Protein AF-A0AAV4MZW4-F1 (afdb_monomer)

Sequence (108 aa):
MCIIHPGIRINNVSICGMVSNIVFINGILMYSLSINGMLINSISINGVSICYIPIHDLSISGLLIKGVSICCIRSNDFTVCGMLINGVVIYGIHINSVSIDSILINNV

Structure (mmCIF, N/CA/C/O backbone):
data_AF-A0AAV4MZW4-F1
#
_entry.id   AF-A0AAV4MZW4-F1
#
loop_
_atom_site.group_PDB
_atom_site.id
_atom_site.type_symbol
_atom_site.label_atom_id
_atom_site.label_alt_id
_atom_site.label_comp_id
_atom_site.label_asym_id
_atom_site.label_entity_id
_atom_site.label_seq_id
_atom_site.pdbx_PDB_ins_code
_atom_site.Cartn_x
_atom_site.Cartn_y
_atom_site.Cartn_z
_atom_site.occupancy
_atom_site.B_iso_or_equiv
_atom_site.auth_seq_id
_atom_site.auth_comp_id
_atom_site.auth_asym_id
_atom_site.auth_atom_id
_atom_site.pdbx_PDB_model_num
ATOM 1 N N . MET A 1 1 ? 14.902 4.365 2.850 1.00 38.59 1 MET A N 1
ATOM 2 C CA . MET A 1 1 ? 13.907 5.063 3.689 1.00 38.59 1 MET A CA 1
ATOM 3 C C . MET A 1 1 ? 13.199 6.072 2.792 1.00 38.59 1 MET A C 1
ATOM 5 O O . MET A 1 1 ? 13.820 7.059 2.431 1.00 38.59 1 MET A O 1
ATOM 9 N N . CYS A 1 2 ? 11.977 5.787 2.334 1.00 47.19 2 CYS A N 1
ATOM 10 C CA . CYS A 1 2 ? 11.175 6.763 1.586 1.00 47.19 2 CYS A CA 1
ATOM 11 C C . CYS A 1 2 ? 10.170 7.384 2.557 1.00 47.19 2 CYS A C 1
ATOM 13 O O . CYS A 1 2 ? 9.335 6.673 3.112 1.00 47.19 2 CYS A O 1
ATOM 15 N N . ILE A 1 3 ? 10.297 8.688 2.796 1.00 49.72 3 ILE A N 1
ATOM 16 C CA . ILE A 1 3 ? 9.358 9.473 3.600 1.00 49.72 3 ILE A CA 1
ATOM 17 C C . ILE A 1 3 ? 8.631 10.391 2.627 1.00 49.72 3 ILE A C 1
ATOM 19 O O . ILE A 1 3 ? 9.270 11.231 1.994 1.00 49.72 3 ILE A O 1
ATOM 23 N N . ILE A 1 4 ? 7.314 10.240 2.502 1.00 56.94 4 ILE A N 1
ATOM 24 C CA . ILE A 1 4 ? 6.497 11.138 1.682 1.00 56.94 4 ILE A CA 1
ATOM 25 C C . ILE A 1 4 ? 5.704 12.046 2.632 1.00 56.94 4 ILE A C 1
ATOM 27 O O . ILE A 1 4 ? 5.008 11.564 3.526 1.00 56.94 4 ILE A O 1
ATOM 31 N N . HIS A 1 5 ? 5.893 13.360 2.490 1.00 46.91 5 HIS A N 1
ATOM 32 C CA . HIS A 1 5 ? 5.351 14.389 3.387 1.00 46.91 5 HIS A CA 1
ATOM 33 C C . HIS A 1 5 ? 3.857 14.694 3.121 1.00 46.91 5 HIS A C 1
ATOM 35 O O . HIS A 1 5 ? 3.374 14.455 2.014 1.00 46.91 5 HIS A O 1
ATOM 41 N N . PRO A 1 6 ? 3.123 15.251 4.107 1.00 51.56 6 PRO A N 1
ATOM 42 C CA . PRO A 1 6 ? 1.698 15.562 3.979 1.00 51.56 6 PRO A CA 1
ATOM 43 C C . PRO A 1 6 ? 1.401 16.725 3.023 1.00 51.56 6 PRO A C 1
ATOM 45 O O . PRO A 1 6 ? 2.157 17.690 2.940 1.00 51.56 6 PRO A O 1
ATOM 48 N N . GLY A 1 7 ? 0.255 16.644 2.340 1.00 57.38 7 GLY A N 1
ATOM 49 C CA . GLY A 1 7 ? -0.273 17.676 1.439 1.00 57.38 7 GLY A CA 1
ATOM 50 C C . GLY A 1 7 ? 0.110 17.502 -0.033 1.00 57.38 7 GLY A C 1
ATOM 51 O O . GLY A 1 7 ? -0.156 18.387 -0.846 1.00 57.38 7 GLY A O 1
ATOM 52 N N . ILE A 1 8 ? 0.730 16.378 -0.393 1.00 66.00 8 ILE A N 1
ATOM 53 C CA . ILE A 1 8 ? 1.250 16.152 -1.740 1.00 66.00 8 ILE A CA 1
ATOM 54 C C . ILE A 1 8 ? 0.160 15.543 -2.631 1.00 66.00 8 ILE A C 1
ATOM 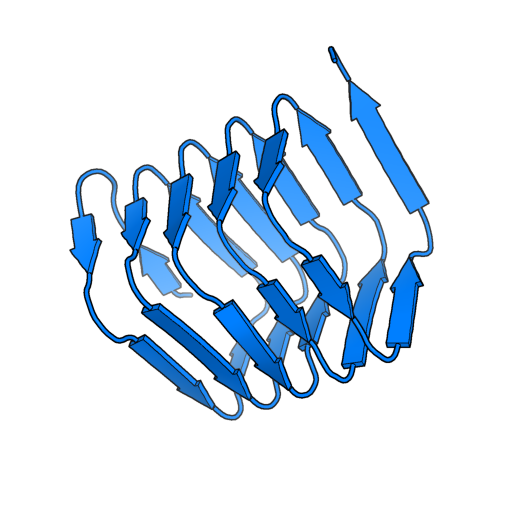56 O O . ILE A 1 8 ? -0.458 14.528 -2.299 1.00 66.00 8 ILE A O 1
ATOM 60 N N . ARG A 1 9 ? -0.052 16.168 -3.794 1.00 68.75 9 ARG A N 1
ATOM 61 C CA . ARG A 1 9 ? -0.800 15.591 -4.916 1.00 68.75 9 ARG A CA 1
ATOM 62 C C . ARG A 1 9 ? 0.196 15.029 -5.916 1.00 68.75 9 ARG A C 1
ATOM 64 O O . ARG A 1 9 ? 1.024 15.787 -6.418 1.00 68.75 9 ARG A O 1
ATOM 71 N N . ILE A 1 10 ? 0.117 13.734 -6.208 1.00 70.19 10 ILE A N 1
ATOM 72 C CA . ILE A 1 10 ? 0.971 13.109 -7.224 1.00 70.19 10 ILE A CA 1
ATOM 73 C C . ILE A 1 10 ? 0.094 12.373 -8.228 1.00 70.19 10 ILE A C 1
ATOM 75 O O . ILE A 1 10 ? -0.815 11.620 -7.872 1.00 70.19 10 ILE A O 1
ATOM 79 N N . ASN A 1 11 ? 0.399 12.592 -9.500 1.00 73.00 11 ASN A N 1
ATOM 80 C CA . ASN A 1 11 ? -0.247 11.914 -10.608 1.00 73.00 11 ASN A CA 1
ATOM 81 C C . ASN A 1 11 ? 0.740 10.915 -11.205 1.00 73.00 11 ASN A C 1
ATOM 83 O O . ASN A 1 11 ? 1.903 11.253 -11.405 1.00 73.00 11 ASN A O 1
ATOM 87 N N . ASN A 1 12 ? 0.246 9.720 -11.521 1.00 68.25 12 ASN A N 1
ATOM 88 C CA . ASN A 1 12 ? 0.938 8.703 -12.311 1.00 68.25 12 ASN A CA 1
ATOM 89 C C . ASN A 1 12 ? 2.303 8.296 -11.739 1.00 68.25 12 ASN A C 1
ATOM 91 O O . ASN A 1 12 ? 3.350 8.603 -12.307 1.00 68.25 12 ASN A O 1
ATOM 95 N N . VAL A 1 13 ? 2.287 7.561 -10.628 1.00 75.56 13 VAL A N 1
ATOM 96 C CA . VAL A 1 13 ? 3.501 6.961 -10.060 1.00 75.56 13 VAL A CA 1
ATOM 97 C C . VAL A 1 13 ? 3.577 5.489 -10.442 1.00 75.56 13 VAL A C 1
ATOM 99 O O . VAL A 1 13 ? 2.608 4.751 -10.282 1.00 75.56 13 VAL A O 1
ATOM 102 N N . SER A 1 14 ? 4.742 5.057 -10.918 1.00 73.69 14 SER A N 1
ATOM 103 C CA . SER A 1 14 ? 5.056 3.650 -11.162 1.00 73.69 14 SER A CA 1
ATOM 104 C C . SER A 1 14 ? 6.236 3.220 -10.301 1.00 73.69 14 SER A C 1
ATOM 106 O O . SER A 1 14 ? 7.290 3.858 -10.343 1.00 73.69 14 SER A O 1
ATOM 108 N N . ILE A 1 15 ? 6.075 2.130 -9.558 1.00 75.44 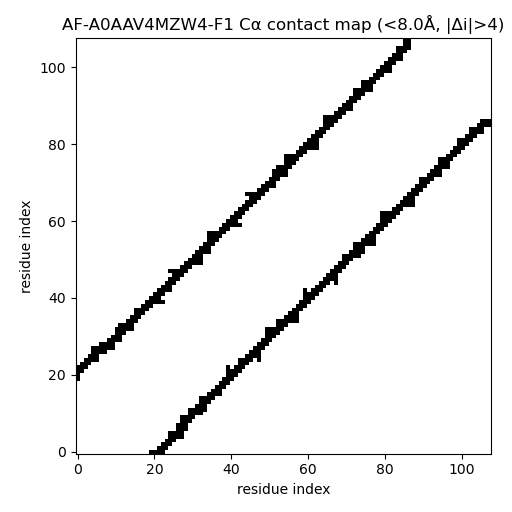15 ILE A N 1
ATOM 109 C CA . ILE A 1 15 ? 7.129 1.528 -8.744 1.00 75.44 15 ILE A CA 1
ATOM 110 C C . ILE A 1 15 ? 7.378 0.103 -9.236 1.00 75.44 15 ILE A C 1
ATOM 112 O O . ILE A 1 15 ? 6.443 -0.694 -9.307 1.00 75.44 15 ILE A O 1
ATOM 116 N N . CYS A 1 16 ? 8.640 -0.214 -9.536 1.00 78.75 16 CYS A N 1
ATOM 117 C CA . CYS A 1 16 ? 9.062 -1.540 -9.983 1.00 78.75 16 CYS A CA 1
ATOM 118 C C . CYS A 1 16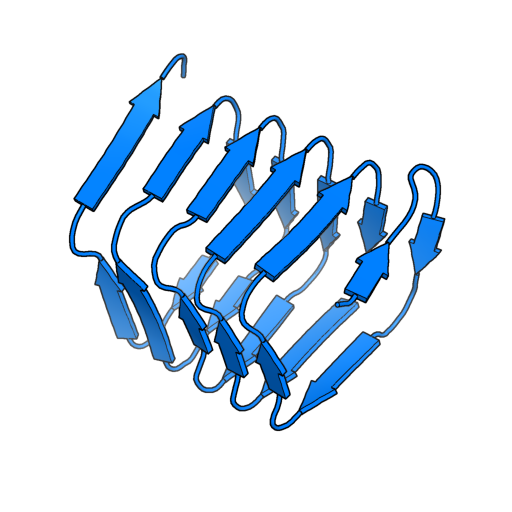 ? 10.255 -2.045 -9.162 1.00 78.75 16 CYS A C 1
ATOM 120 O O . CYS A 1 16 ? 11.235 -1.316 -9.005 1.00 78.75 16 CYS A O 1
ATOM 122 N N . GLY A 1 17 ? 10.199 -3.293 -8.688 1.00 73.88 17 GLY A N 1
ATOM 123 C CA . GLY A 1 17 ? 11.356 -3.999 -8.120 1.00 73.88 17 GLY A CA 1
ATOM 124 C C . GLY A 1 17 ? 11.892 -3.405 -6.814 1.00 73.88 17 GLY A C 1
ATOM 125 O O . GLY A 1 17 ? 13.105 -3.356 -6.609 1.00 73.88 17 GLY A O 1
ATOM 126 N N . MET A 1 18 ? 11.013 -2.912 -5.938 1.00 79.12 18 MET A N 1
ATOM 127 C CA . MET A 1 18 ? 11.421 -2.279 -4.680 1.00 79.12 18 MET A CA 1
ATOM 128 C C . MET A 1 18 ? 11.385 -3.251 -3.500 1.00 79.12 18 MET A C 1
ATOM 130 O O . MET A 1 18 ? 10.371 -3.890 -3.229 1.00 79.12 18 MET A O 1
ATOM 134 N N . VAL A 1 19 ? 12.473 -3.261 -2.725 1.00 80.12 19 VAL A N 1
ATOM 135 C CA . VAL A 1 19 ? 12.529 -3.873 -1.392 1.00 80.12 19 VAL A CA 1
ATOM 136 C C . VAL A 1 19 ? 12.736 -2.767 -0.366 1.00 80.12 19 VAL A C 1
ATOM 138 O O . VAL A 1 19 ? 13.632 -1.932 -0.505 1.00 80.12 19 VAL A O 1
ATOM 141 N N . SER A 1 20 ? 11.886 -2.700 0.654 1.00 79.25 20 SER A N 1
ATOM 142 C CA . SER A 1 20 ? 11.983 -1.673 1.695 1.00 79.25 20 SER A CA 1
ATOM 143 C C . SER A 1 20 ? 11.671 -2.233 3.072 1.00 79.25 20 SER A C 1
ATOM 145 O O . SER A 1 20 ? 10.731 -2.996 3.251 1.00 79.25 20 SER A O 1
ATOM 147 N N . ASN A 1 21 ? 12.448 -1.818 4.072 1.00 77.19 21 ASN A N 1
ATOM 148 C CA . ASN A 1 21 ? 12.224 -2.286 5.437 1.00 77.19 21 ASN A CA 1
ATOM 149 C C . ASN A 1 21 ? 11.072 -1.522 6.112 1.00 77.19 21 ASN A C 1
ATOM 151 O O . ASN A 1 21 ? 10.226 -2.118 6.760 1.00 77.19 21 ASN A O 1
ATOM 155 N N . ILE A 1 22 ? 11.007 -0.197 5.938 1.00 77.69 22 ILE A N 1
ATOM 156 C CA . ILE A 1 22 ? 9.959 0.635 6.542 1.00 77.69 22 ILE A CA 1
ATOM 157 C C . ILE A 1 22 ? 9.514 1.717 5.556 1.00 77.69 22 ILE A C 1
ATOM 159 O O . ILE A 1 22 ? 10.359 2.395 4.957 1.00 77.69 22 ILE A O 1
ATOM 163 N N . VAL A 1 23 ? 8.198 1.892 5.422 1.00 79.31 23 VAL A N 1
ATOM 164 C CA . VAL A 1 23 ? 7.558 2.936 4.609 1.00 79.31 23 VAL A CA 1
ATOM 165 C C . VAL A 1 23 ? 6.524 3.695 5.449 1.00 79.31 23 VAL A C 1
ATOM 167 O O . VAL A 1 23 ? 5.657 3.090 6.079 1.00 79.31 23 VAL A O 1
ATOM 170 N N . PHE A 1 24 ? 6.604 5.029 5.432 1.00 76.75 24 PHE A N 1
ATOM 171 C CA . PHE A 1 24 ? 5.649 5.921 6.095 1.00 76.75 24 PHE A CA 1
ATOM 172 C C . PHE A 1 24 ? 4.986 6.844 5.077 1.00 76.75 24 PHE A C 1
ATOM 174 O O . PHE A 1 24 ? 5.675 7.505 4.293 1.00 76.75 24 PHE A O 1
ATOM 181 N N . ILE A 1 25 ? 3.655 6.898 5.109 1.00 77.06 25 ILE A N 1
ATOM 182 C CA . ILE A 1 25 ? 2.843 7.651 4.151 1.00 77.06 25 ILE A CA 1
ATOM 183 C C . ILE A 1 25 ? 1.794 8.461 4.912 1.00 77.06 25 ILE A C 1
ATOM 185 O O . ILE A 1 25 ? 0.907 7.883 5.535 1.00 77.06 25 ILE A O 1
ATOM 189 N N . ASN A 1 26 ? 1.863 9.792 4.829 1.00 78.44 26 ASN A N 1
ATOM 190 C CA . ASN A 1 26 ? 0.899 10.683 5.477 1.00 78.44 26 ASN A CA 1
ATOM 191 C C . ASN A 1 26 ? 0.329 11.702 4.487 1.00 78.44 26 ASN A C 1
ATOM 193 O O . ASN A 1 26 ? 1.097 12.361 3.793 1.00 78.44 26 ASN A O 1
ATOM 197 N N . GLY A 1 27 ? -0.993 11.905 4.485 1.00 72.25 27 GLY A N 1
ATOM 198 C CA . GLY A 1 27 ? -1.626 13.079 3.870 1.00 72.25 27 GLY A CA 1
ATOM 199 C C . GLY A 1 27 ? -1.489 13.176 2.348 1.00 72.25 27 GLY A C 1
ATOM 200 O O . GLY A 1 27 ? -1.168 14.255 1.852 1.00 72.25 27 GLY A O 1
ATOM 201 N N . ILE A 1 28 ? -1.689 12.081 1.610 1.00 72.88 28 ILE A N 1
ATOM 202 C CA . ILE A 1 28 ? -1.445 12.024 0.155 1.00 72.88 28 ILE A CA 1
ATOM 203 C C . ILE A 1 28 ? -2.743 11.851 -0.633 1.00 72.88 28 ILE A C 1
ATOM 205 O O . ILE A 1 28 ? -3.605 11.053 -0.262 1.00 72.88 28 ILE A O 1
ATOM 209 N N . LEU A 1 29 ? -2.835 12.557 -1.764 1.00 72.06 29 LEU A N 1
ATOM 210 C CA . LEU A 1 29 ? -3.830 12.318 -2.809 1.00 72.06 29 LEU A CA 1
ATOM 211 C C . LEU A 1 29 ? -3.142 11.804 -4.084 1.00 72.06 29 LEU A C 1
ATOM 213 O O . LEU A 1 29 ? -2.325 12.514 -4.676 1.00 72.06 29 LEU A O 1
ATOM 217 N N . MET A 1 30 ? -3.496 10.590 -4.508 1.00 75.69 30 MET A N 1
ATOM 218 C CA . MET A 1 30 ? -2.953 9.919 -5.696 1.00 75.69 30 MET A CA 1
ATOM 219 C C . MET A 1 30 ? -4.066 9.580 -6.688 1.00 75.69 30 MET A C 1
ATOM 221 O O . MET A 1 30 ? -5.091 9.032 -6.290 1.00 75.69 30 MET A O 1
ATOM 225 N N . TYR A 1 31 ? -3.853 9.828 -7.981 1.00 67.62 31 TYR A N 1
ATOM 226 C CA . TYR A 1 31 ? -4.844 9.497 -9.024 1.00 67.62 31 TYR A CA 1
ATOM 227 C C . TYR A 1 31 ? -4.529 8.249 -9.853 1.00 67.62 31 TYR A C 1
ATOM 229 O O . TYR A 1 31 ? -5.405 7.766 -10.564 1.00 67.62 31 TYR A O 1
ATOM 237 N N . SER A 1 32 ? -3.288 7.765 -9.807 1.00 71.94 32 SER A N 1
ATOM 238 C CA . SER A 1 32 ? -2.883 6.520 -10.460 1.00 71.94 32 SER A CA 1
ATOM 239 C C . SER A 1 32 ? -1.558 6.051 -9.866 1.00 71.94 32 SER A C 1
ATOM 241 O O . SER A 1 32 ? -0.569 6.798 -9.887 1.00 71.94 32 SER A O 1
ATOM 243 N N . LEU A 1 33 ? -1.549 4.840 -9.310 1.00 75.56 33 LEU A N 1
ATOM 244 C CA . LEU A 1 33 ? -0.368 4.202 -8.729 1.00 75.56 33 LEU A CA 1
ATOM 245 C C . LEU A 1 33 ? -0.229 2.781 -9.276 1.00 75.56 33 LEU A C 1
ATOM 247 O O . LEU A 1 33 ? -1.053 1.927 -8.974 1.00 75.56 33 LEU A O 1
ATOM 251 N N . SER A 1 34 ? 0.834 2.523 -10.034 1.00 76.69 34 SER A N 1
ATOM 252 C CA . SER A 1 34 ? 1.172 1.188 -10.528 1.00 76.69 34 SER A CA 1
ATOM 253 C C . SER A 1 34 ? 2.301 0.584 -9.708 1.00 76.69 34 SER A C 1
ATOM 255 O O . SER A 1 34 ? 3.352 1.207 -9.547 1.00 76.69 34 SER A O 1
ATOM 257 N N . ILE A 1 35 ? 2.110 -0.649 -9.247 1.00 78.12 35 ILE A N 1
ATOM 258 C CA . ILE A 1 35 ? 3.108 -1.401 -8.483 1.00 78.12 35 ILE A CA 1
ATOM 259 C C . ILE A 1 35 ? 3.399 -2.721 -9.191 1.00 78.12 35 ILE A C 1
ATOM 261 O O . ILE A 1 35 ? 2.473 -3.464 -9.510 1.00 78.12 35 ILE A O 1
ATOM 265 N N . ASN A 1 36 ? 4.682 -3.015 -9.404 1.00 81.00 36 ASN A N 1
ATOM 266 C CA . ASN A 1 36 ? 5.138 -4.307 -9.903 1.00 81.00 36 ASN A CA 1
ATOM 267 C C . ASN A 1 36 ? 6.343 -4.824 -9.100 1.00 81.00 36 ASN A C 1
ATOM 269 O O . ASN A 1 36 ? 7.399 -4.187 -9.089 1.00 81.00 36 ASN A O 1
ATOM 273 N N . GLY A 1 37 ? 6.206 -5.973 -8.441 1.00 75.94 37 GLY A N 1
ATOM 274 C CA . GLY A 1 37 ? 7.293 -6.626 -7.713 1.00 75.94 37 GLY A CA 1
ATOM 275 C C . GLY A 1 37 ? 7.781 -5.801 -6.524 1.00 75.94 37 GLY A C 1
ATOM 276 O O . GLY A 1 37 ? 8.821 -5.138 -6.590 1.00 75.94 37 GLY A O 1
ATOM 277 N N . MET A 1 38 ? 7.031 -5.829 -5.424 1.00 80.75 38 MET A N 1
ATOM 278 C CA . MET A 1 38 ? 7.355 -5.089 -4.206 1.00 80.75 38 MET A CA 1
ATOM 279 C C . MET A 1 38 ? 7.323 -5.970 -2.959 1.00 80.75 38 MET A C 1
ATOM 281 O O . MET A 1 38 ? 6.345 -6.665 -2.694 1.00 80.75 38 MET A O 1
ATOM 285 N N . LEU A 1 39 ? 8.380 -5.869 -2.150 1.00 79.94 39 LEU A N 1
ATOM 286 C CA . LEU A 1 39 ? 8.477 -6.505 -0.836 1.00 79.94 39 LEU A CA 1
ATOM 287 C C . LEU A 1 39 ? 8.687 -5.429 0.229 1.00 79.94 39 LEU A C 1
ATOM 289 O O . LEU A 1 39 ? 9.685 -4.699 0.196 1.00 79.94 39 LEU A O 1
ATOM 293 N N . ILE A 1 40 ? 7.760 -5.323 1.180 1.00 80.62 40 ILE A N 1
ATOM 294 C CA . ILE A 1 40 ? 7.871 -4.356 2.272 1.00 80.62 40 ILE A CA 1
ATOM 295 C C . ILE A 1 40 ? 7.727 -5.038 3.625 1.00 80.62 40 ILE A C 1
ATOM 297 O O . ILE A 1 40 ? 6.749 -5.735 3.874 1.00 80.62 40 ILE A O 1
ATOM 301 N N . ASN A 1 41 ? 8.673 -4.772 4.527 1.00 79.06 41 ASN A N 1
ATOM 302 C CA . ASN A 1 41 ? 8.604 -5.349 5.861 1.00 79.06 41 ASN A CA 1
ATOM 303 C C . ASN A 1 41 ? 7.613 -4.619 6.775 1.00 79.06 41 ASN A C 1
ATOM 305 O O . ASN A 1 41 ? 6.925 -5.259 7.543 1.00 79.06 41 ASN A O 1
ATOM 309 N N . SER A 1 42 ? 7.485 -3.293 6.726 1.00 77.56 42 SER A N 1
ATOM 310 C CA . SER A 1 42 ? 6.455 -2.598 7.513 1.00 77.56 42 SER A CA 1
ATOM 311 C C . SER A 1 42 ? 5.965 -1.316 6.849 1.00 77.56 42 SER A C 1
ATOM 313 O O . SER A 1 42 ? 6.761 -0.527 6.329 1.00 77.56 42 SER A O 1
ATOM 315 N N . ILE A 1 43 ? 4.652 -1.083 6.908 1.00 79.56 43 ILE A N 1
ATOM 316 C CA . ILE A 1 43 ? 3.998 0.110 6.359 1.00 79.56 43 ILE A CA 1
ATOM 317 C C . ILE A 1 43 ? 3.093 0.754 7.408 1.00 79.56 43 ILE A C 1
ATOM 319 O O . ILE A 1 43 ? 2.294 0.079 8.058 1.00 79.56 43 ILE A O 1
ATOM 323 N N . SER A 1 44 ? 3.165 2.081 7.509 1.00 80.06 44 SER A N 1
ATOM 324 C CA . SER A 1 44 ? 2.191 2.890 8.243 1.00 80.06 44 SER A CA 1
ATOM 325 C C . SER A 1 44 ? 1.629 3.996 7.349 1.00 80.06 44 SER A C 1
ATOM 327 O O . SER A 1 44 ? 2.387 4.780 6.767 1.00 80.06 44 SER A O 1
ATOM 329 N N . ILE A 1 45 ? 0.300 4.033 7.231 1.00 77.81 45 ILE A N 1
ATOM 330 C CA . ILE A 1 45 ? -0.451 4.965 6.383 1.00 77.81 45 ILE A CA 1
ATOM 331 C C . ILE A 1 45 ? -1.440 5.760 7.236 1.00 77.81 45 ILE A C 1
ATOM 333 O O . ILE A 1 45 ? -2.246 5.167 7.958 1.00 77.81 45 ILE A O 1
ATOM 337 N N . ASN A 1 46 ? -1.424 7.089 7.108 1.00 80.31 46 ASN A N 1
ATOM 338 C CA . ASN A 1 46 ? -2.412 7.969 7.730 1.00 80.31 46 ASN A CA 1
ATOM 339 C C . ASN A 1 46 ? -2.970 9.010 6.745 1.00 80.31 46 ASN A C 1
ATOM 341 O O . ASN A 1 46 ? -2.213 9.800 6.177 1.00 80.31 46 ASN A O 1
ATOM 345 N N . GLY A 1 47 ? -4.293 9.064 6.582 1.00 72.19 47 GLY A N 1
ATOM 346 C CA . GLY A 1 47 ? -4.965 10.112 5.808 1.00 72.19 47 GLY A CA 1
ATOM 347 C C . GLY A 1 47 ? -4.583 10.098 4.328 1.00 72.19 47 GLY A C 1
ATOM 348 O O . GLY A 1 47 ? -3.918 11.015 3.850 1.00 72.19 47 GLY A O 1
ATOM 349 N N . VAL A 1 48 ? -4.975 9.056 3.595 1.00 73.44 48 VAL A N 1
ATOM 350 C CA . VAL A 1 48 ? -4.610 8.884 2.178 1.00 73.44 48 VAL A CA 1
ATOM 351 C C . VAL A 1 48 ? -5.848 8.637 1.321 1.00 73.44 48 VAL A C 1
ATOM 353 O O . VAL A 1 48 ? -6.734 7.879 1.709 1.00 73.44 48 VAL A O 1
ATOM 356 N N . SER A 1 49 ? -5.916 9.266 0.144 1.00 72.94 49 SER A N 1
ATOM 357 C CA . SER A 1 49 ? -6.896 8.903 -0.888 1.00 72.94 49 SER A CA 1
ATOM 358 C C . SER A 1 49 ? -6.205 8.522 -2.190 1.00 72.94 49 SER A C 1
ATOM 360 O O . SER A 1 49 ? -5.380 9.282 -2.700 1.00 72.94 49 SER A O 1
ATOM 362 N N . ILE A 1 50 ? -6.548 7.352 -2.727 1.00 72.69 50 ILE A N 1
ATOM 363 C CA . ILE A 1 50 ? -5.972 6.832 -3.970 1.00 72.69 50 ILE A CA 1
ATOM 364 C C . ILE A 1 50 ? -7.093 6.441 -4.927 1.00 72.69 50 ILE A C 1
ATOM 366 O O . ILE A 1 50 ? -7.999 5.691 -4.567 1.00 72.69 50 ILE A O 1
ATOM 370 N N . CYS A 1 51 ? -7.009 6.922 -6.161 1.00 69.00 51 CYS A N 1
ATOM 371 C CA . CYS A 1 51 ? -7.815 6.432 -7.269 1.00 69.00 51 CYS A CA 1
ATOM 372 C C . CYS A 1 51 ? -6.941 5.555 -8.168 1.00 69.00 51 CYS A C 1
ATOM 374 O O . CYS A 1 51 ? -5.814 5.928 -8.467 1.00 69.00 51 CYS A O 1
ATOM 376 N N . TYR A 1 52 ? -7.483 4.413 -8.582 1.00 72.44 52 TYR A N 1
ATOM 377 C CA . TYR A 1 52 ? -6.926 3.451 -9.529 1.00 72.44 52 TYR A CA 1
ATOM 378 C C . TYR A 1 52 ? -5.544 2.873 -9.170 1.00 72.44 52 TYR A C 1
ATOM 380 O O . TYR A 1 52 ? -4.507 3.524 -9.317 1.00 72.44 52 TYR A O 1
ATOM 388 N N . ILE A 1 53 ? -5.526 1.601 -8.755 1.00 74.44 53 ILE A N 1
ATOM 389 C CA . ILE A 1 53 ? -4.292 0.893 -8.381 1.00 74.44 53 ILE A CA 1
ATOM 390 C C . ILE A 1 53 ? -4.194 -0.470 -9.082 1.00 74.44 53 ILE A C 1
ATOM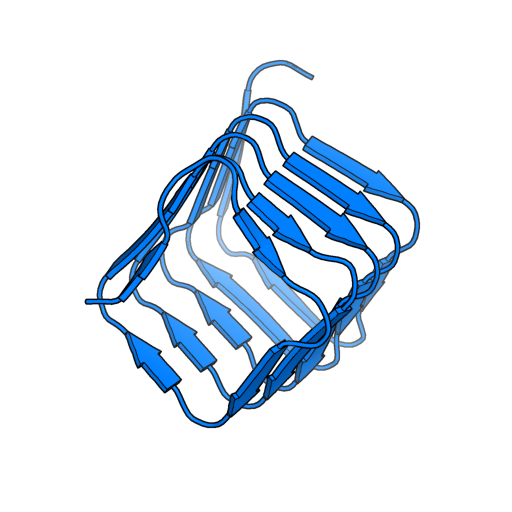 392 O O . ILE A 1 53 ? -4.840 -1.423 -8.636 1.00 74.44 53 ILE A O 1
ATOM 396 N N . PRO A 1 54 ? -3.388 -0.597 -10.151 1.00 76.44 54 PRO A N 1
ATOM 397 C CA . PRO A 1 54 ? -2.910 -1.888 -10.632 1.00 76.44 54 PRO A CA 1
ATOM 398 C C . PRO A 1 54 ? -1.705 -2.376 -9.810 1.00 76.44 54 PRO A C 1
ATOM 400 O O . PRO A 1 54 ? -0.693 -1.680 -9.689 1.00 76.44 54 PRO A O 1
ATOM 403 N N . ILE A 1 55 ? -1.812 -3.589 -9.265 1.00 78.06 55 ILE A N 1
ATOM 404 C CA . ILE A 1 55 ? -0.769 -4.243 -8.467 1.00 78.06 55 ILE A CA 1
ATOM 405 C C . ILE A 1 55 ? -0.435 -5.612 -9.064 1.00 78.06 55 ILE A C 1
ATOM 407 O O . ILE A 1 55 ? -1.310 -6.459 -9.261 1.00 78.06 55 ILE A O 1
ATOM 411 N N . HIS A 1 56 ? 0.853 -5.834 -9.296 1.00 81.44 56 HIS A N 1
ATOM 412 C CA . HIS A 1 56 ? 1.432 -7.131 -9.617 1.00 81.44 56 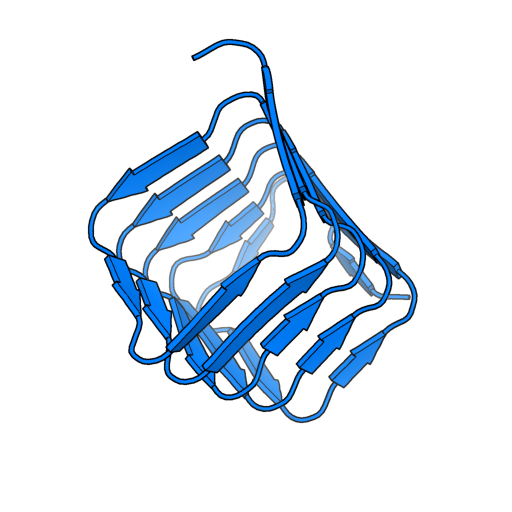HIS A CA 1
ATOM 413 C C . HIS A 1 56 ? 2.500 -7.463 -8.572 1.00 81.44 56 HIS A C 1
ATOM 415 O O . HIS A 1 56 ? 3.379 -6.641 -8.315 1.00 81.44 56 HIS A O 1
ATOM 421 N N . ASP A 1 57 ? 2.397 -8.642 -7.959 1.00 78.56 57 ASP A N 1
ATOM 422 C CA . ASP A 1 57 ? 3.365 -9.192 -7.004 1.00 78.56 57 ASP A CA 1
ATOM 423 C C . ASP A 1 57 ? 3.737 -8.245 -5.846 1.00 78.56 57 ASP A C 1
ATOM 425 O O . ASP A 1 57 ? 4.823 -7.656 -5.815 1.00 78.56 57 ASP A O 1
ATOM 429 N N . LEU A 1 58 ? 2.842 -8.099 -4.864 1.00 79.56 58 LEU A N 1
ATOM 430 C CA . LEU A 1 58 ? 3.082 -7.286 -3.664 1.00 79.56 58 LEU A CA 1
ATOM 431 C C . LEU A 1 58 ? 2.973 -8.123 -2.383 1.00 79.56 58 LEU A C 1
ATOM 433 O O . LEU A 1 58 ? 1.925 -8.703 -2.102 1.00 79.56 58 LEU A O 1
ATOM 437 N N . SER A 1 59 ? 4.035 -8.111 -1.572 1.00 79.81 59 SER A N 1
ATOM 438 C CA . SER A 1 59 ? 4.066 -8.738 -0.246 1.00 79.81 59 SER A CA 1
ATOM 439 C C . SER A 1 59 ? 4.400 -7.726 0.846 1.00 79.81 59 SER A C 1
ATOM 441 O O . SER A 1 59 ? 5.381 -6.982 0.738 1.00 79.81 59 SER A O 1
ATOM 443 N N . ILE A 1 60 ? 3.609 -7.724 1.922 1.00 78.06 60 ILE A N 1
ATOM 444 C CA . ILE A 1 60 ? 3.762 -6.819 3.068 1.00 78.06 60 ILE A CA 1
ATOM 445 C C . ILE A 1 60 ? 3.713 -7.607 4.384 1.00 78.06 60 ILE A C 1
ATOM 447 O O . ILE A 1 60 ? 2.748 -8.328 4.626 1.00 78.06 60 ILE A O 1
ATOM 451 N N . SER A 1 61 ? 4.691 -7.426 5.275 1.00 78.00 61 SER A N 1
ATOM 452 C CA . SER A 1 61 ? 4.730 -8.093 6.592 1.00 78.00 61 SER A CA 1
ATOM 453 C C . SER A 1 61 ? 4.508 -7.145 7.773 1.00 78.00 61 SER A C 1
ATOM 455 O O . SER A 1 61 ? 5.338 -7.009 8.663 1.00 78.00 61 SER A O 1
ATOM 457 N N . GLY A 1 62 ? 3.348 -6.501 7.805 1.00 71.81 62 GLY A N 1
ATOM 458 C CA . GLY A 1 62 ? 2.961 -5.593 8.878 1.00 71.81 62 GLY A CA 1
ATOM 459 C C . GLY A 1 62 ? 2.426 -4.297 8.301 1.00 71.81 62 GLY A C 1
ATOM 460 O O . GLY A 1 62 ? 3.174 -3.476 7.762 1.00 71.81 62 GLY A O 1
ATOM 461 N N . LEU A 1 63 ? 1.116 -4.109 8.411 1.00 77.50 63 LEU A N 1
ATOM 462 C CA . LEU A 1 63 ? 0.411 -2.990 7.802 1.00 77.50 63 LEU A CA 1
ATOM 463 C C . LEU A 1 63 ? -0.478 -2.286 8.828 1.00 77.50 63 LEU A C 1
ATOM 465 O O . LEU A 1 63 ? -1.404 -2.885 9.372 1.00 77.50 63 LEU A O 1
ATOM 469 N N . LEU A 1 64 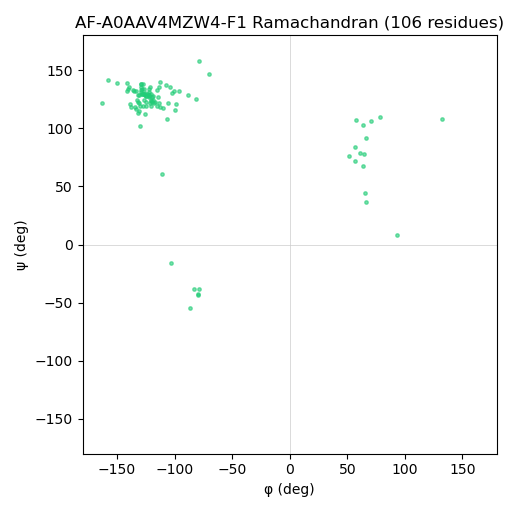? -0.214 -1.002 9.068 1.00 79.06 64 LEU A N 1
ATOM 470 C CA . LEU A 1 64 ? -1.046 -0.139 9.904 1.00 79.06 64 LEU A CA 1
ATOM 471 C C . LEU A 1 64 ? -1.687 0.951 9.047 1.00 79.06 64 LEU A C 1
ATOM 473 O O . LEU A 1 64 ? -0.991 1.746 8.416 1.00 79.06 64 LEU A O 1
ATOM 477 N N . ILE A 1 65 ? -3.019 1.009 9.056 1.00 76.62 65 ILE A N 1
ATOM 478 C CA . ILE A 1 65 ? -3.797 1.962 8.262 1.00 76.62 65 ILE A CA 1
ATOM 479 C C . ILE A 1 65 ? -4.740 2.761 9.164 1.00 76.62 65 ILE A C 1
ATOM 481 O O . ILE A 1 65 ? -5.535 2.191 9.914 1.00 76.62 65 ILE A O 1
ATOM 485 N N . LYS A 1 66 ? -4.680 4.092 9.048 1.00 79.94 66 LYS A N 1
ATOM 486 C CA . LYS A 1 66 ? -5.616 5.032 9.675 1.00 79.94 66 LYS A CA 1
ATOM 487 C C . LYS A 1 66 ? -6.193 5.988 8.631 1.00 79.94 66 LYS A C 1
ATOM 489 O O . LYS A 1 66 ? -5.447 6.747 8.021 1.00 79.94 66 LYS A O 1
ATOM 494 N N . GLY A 1 67 ? -7.511 5.974 8.439 1.00 69.12 67 GLY A N 1
ATOM 495 C CA . GLY A 1 67 ? -8.218 6.926 7.575 1.00 69.12 67 GLY A CA 1
ATOM 496 C C . GLY A 1 67 ? -7.771 6.869 6.1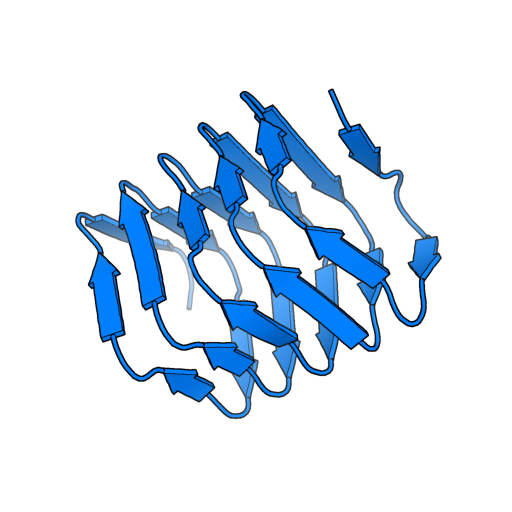11 1.00 69.12 67 GLY A C 1
ATOM 497 O O . GLY A 1 67 ? -7.006 7.724 5.660 1.00 69.12 67 GLY A O 1
ATOM 498 N N . VAL A 1 68 ? -8.248 5.875 5.360 1.00 70.50 68 VAL A N 1
ATOM 499 C CA . VAL A 1 68 ? -7.898 5.701 3.939 1.00 70.50 68 VAL A CA 1
ATOM 500 C C . VAL A 1 68 ? -9.137 5.526 3.063 1.00 70.50 68 VAL A C 1
ATOM 502 O O . VAL A 1 68 ? -10.062 4.797 3.414 1.00 70.50 68 VAL A O 1
ATOM 505 N N . SER A 1 69 ? -9.135 6.181 1.901 1.00 65.81 69 SER A N 1
ATOM 506 C CA . SER A 1 69 ? -10.147 6.016 0.854 1.00 65.81 69 SER A CA 1
ATOM 507 C C . SER A 1 69 ? -9.496 5.496 -0.425 1.00 65.81 69 SER A C 1
ATOM 509 O O . SER A 1 69 ? -8.545 6.100 -0.927 1.00 65.81 69 SER A O 1
ATOM 511 N N . ILE A 1 70 ? -9.980 4.375 -0.958 1.00 65.19 70 ILE A N 1
ATOM 512 C CA . ILE A 1 70 ? -9.457 3.788 -2.196 1.00 65.19 70 ILE A CA 1
ATOM 513 C C . ILE A 1 70 ? -10.598 3.567 -3.182 1.00 65.19 70 ILE A C 1
ATOM 515 O O . ILE A 1 70 ? -11.614 2.957 -2.853 1.00 65.19 70 ILE A O 1
ATOM 519 N N . CYS A 1 71 ? -10.418 4.033 -4.413 1.00 54.66 71 CYS A N 1
ATOM 520 C CA . CYS A 1 71 ? -11.350 3.791 -5.504 1.00 54.66 71 CYS A CA 1
ATOM 521 C C . CYS A 1 71 ? -10.654 2.992 -6.606 1.00 54.66 71 CYS A C 1
ATOM 523 O O . CYS A 1 71 ? -9.658 3.451 -7.155 1.00 54.66 71 CYS A O 1
ATOM 525 N N . CYS A 1 72 ? -11.214 1.836 -6.950 1.00 49.19 72 CYS A N 1
ATOM 526 C CA . CYS A 1 72 ? -10.774 0.909 -7.990 1.00 49.19 72 CYS A CA 1
ATOM 527 C C . CYS A 1 72 ? -9.387 0.291 -7.738 1.00 49.19 72 CYS A C 1
ATOM 529 O O . CYS A 1 72 ? -8.352 0.899 -8.013 1.00 49.19 72 CYS A O 1
ATOM 531 N N . ILE A 1 73 ? -9.366 -0.965 -7.287 1.00 65.56 73 ILE A N 1
ATOM 532 C CA . ILE A 1 73 ? -8.145 -1.774 -7.138 1.00 65.56 73 ILE A CA 1
ATOM 533 C C . ILE A 1 73 ? -8.202 -2.959 -8.100 1.00 65.56 73 ILE A C 1
ATOM 535 O O . ILE A 1 73 ? -9.203 -3.680 -8.131 1.00 65.56 73 ILE A O 1
ATOM 539 N N . ARG A 1 74 ? -7.110 -3.202 -8.832 1.00 72.00 74 ARG A N 1
ATOM 540 C CA . ARG A 1 74 ? -6.894 -4.443 -9.580 1.00 72.00 74 ARG A CA 1
ATOM 541 C C . ARG A 1 74 ? -5.575 -5.081 -9.160 1.00 72.00 74 ARG A C 1
ATOM 543 O O . ARG A 1 74 ? -4.525 -4.481 -9.351 1.00 72.00 74 ARG A O 1
ATOM 550 N N . SER A 1 75 ? -5.627 -6.294 -8.618 1.00 73.88 75 SER A N 1
ATOM 551 C CA . SER A 1 75 ? -4.435 -7.023 -8.176 1.00 73.88 75 SER A CA 1
ATOM 552 C C . SER A 1 75 ? -4.388 -8.437 -8.744 1.00 73.88 75 SER A C 1
ATOM 554 O O . SER A 1 75 ? -5.412 -9.125 -8.763 1.00 73.88 75 SER A O 1
ATOM 556 N N . ASN A 1 76 ? -3.207 -8.877 -9.178 1.00 72.00 76 ASN A N 1
ATOM 557 C CA . ASN A 1 76 ? -2.980 -10.278 -9.533 1.00 72.00 76 ASN A CA 1
ATOM 558 C C . ASN A 1 76 ? -2.581 -11.105 -8.304 1.00 72.00 76 ASN A C 1
ATOM 560 O O . ASN A 1 76 ? -3.290 -12.052 -7.983 1.00 72.00 76 ASN A O 1
ATOM 564 N N . ASP A 1 77 ? -1.539 -10.694 -7.579 1.00 71.88 77 ASP A N 1
ATOM 565 C CA . ASP A 1 77 ? -1.001 -11.439 -6.438 1.00 71.88 77 ASP A CA 1
ATOM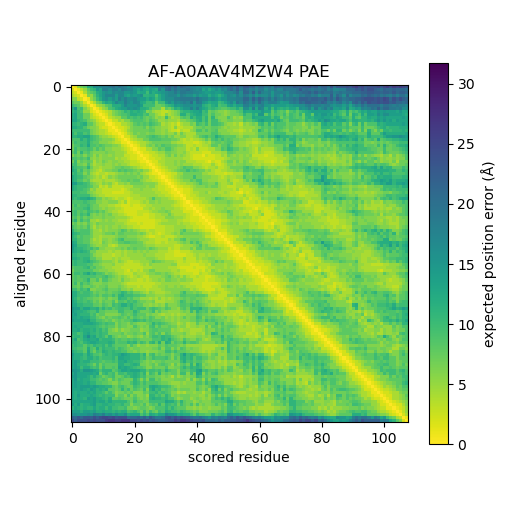 566 C C . ASP A 1 77 ? -0.663 -10.482 -5.290 1.00 71.88 77 ASP A C 1
ATOM 568 O O . ASP A 1 77 ? 0.139 -9.552 -5.438 1.00 71.88 77 ASP A O 1
ATOM 572 N N . PHE A 1 78 ? -1.333 -10.680 -4.150 1.00 73.31 78 PHE A N 1
ATOM 573 C CA . PHE A 1 78 ? -1.223 -9.816 -2.976 1.00 73.31 78 PHE A CA 1
ATOM 574 C C . PHE A 1 78 ? -1.179 -10.619 -1.672 1.00 73.31 78 PHE A C 1
ATOM 576 O O . PHE A 1 78 ? -2.128 -11.331 -1.332 1.00 73.31 78 PHE A O 1
ATOM 583 N N . THR A 1 79 ? -0.099 -10.449 -0.910 1.00 69.12 79 THR A N 1
ATOM 584 C CA . THR A 1 79 ? 0.119 -11.122 0.376 1.00 69.12 79 THR A CA 1
ATOM 585 C C . THR A 1 79 ? 0.320 -10.106 1.493 1.00 69.12 79 THR A C 1
ATOM 587 O O . THR A 1 79 ? 1.163 -9.212 1.390 1.00 69.12 79 THR A O 1
ATOM 590 N N . VAL A 1 80 ? -0.435 -10.253 2.587 1.00 64.19 80 VAL A N 1
ATOM 591 C CA . VAL A 1 80 ? -0.283 -9.424 3.790 1.00 64.19 80 VAL A CA 1
ATOM 592 C C . VAL A 1 80 ? -0.237 -10.281 5.048 1.00 64.19 80 VAL A C 1
ATOM 594 O O . VAL A 1 80 ? -1.191 -10.984 5.378 1.00 64.19 80 VAL A O 1
ATOM 597 N N . CYS A 1 81 ? 0.843 -10.144 5.810 1.00 59.38 81 CYS A N 1
ATOM 598 C CA . CYS A 1 81 ? 1.006 -10.783 7.110 1.00 59.38 81 CYS A CA 1
ATOM 599 C C . CYS A 1 81 ? 0.860 -9.728 8.212 1.00 59.38 81 CYS A C 1
ATOM 601 O O . CYS A 1 81 ? 1.743 -8.893 8.391 1.00 59.38 81 CYS A O 1
ATOM 603 N N . GLY A 1 82 ? -0.254 -9.763 8.948 1.00 43.44 82 GLY A N 1
ATOM 604 C CA . GLY A 1 82 ? -0.530 -8.833 10.045 1.00 43.44 82 GLY A CA 1
ATOM 605 C C . GLY A 1 82 ? -1.001 -7.458 9.571 1.00 43.44 82 GLY A C 1
ATOM 606 O O . GLY A 1 82 ? -0.230 -6.652 9.048 1.00 43.44 82 GLY A O 1
ATOM 607 N N . MET A 1 83 ? -2.281 -7.167 9.798 1.00 65.56 83 MET A N 1
ATOM 608 C CA . MET A 1 83 ? -2.903 -5.910 9.392 1.00 65.56 83 MET A CA 1
ATOM 609 C C . MET A 1 83 ? -3.777 -5.317 10.501 1.00 65.56 83 MET A C 1
ATOM 611 O O . MET A 1 83 ? -4.619 -6.010 11.069 1.00 65.56 83 MET A O 1
ATOM 615 N N . LEU A 1 84 ? -3.609 -4.019 10.771 1.00 70.25 84 LEU A N 1
ATOM 616 C CA . LEU A 1 84 ? -4.466 -3.230 11.657 1.00 70.25 84 LEU A CA 1
ATOM 617 C C . LEU A 1 84 ? -5.082 -2.064 10.886 1.00 70.25 84 LEU A C 1
ATOM 619 O O . LEU A 1 84 ? -4.366 -1.221 10.341 1.00 70.25 84 LEU A O 1
ATOM 623 N N . ILE A 1 85 ? -6.412 -1.996 10.886 1.00 67.50 85 ILE A N 1
ATOM 624 C CA . ILE A 1 85 ? -7.182 -0.986 10.158 1.00 67.50 85 ILE A CA 1
ATOM 625 C C . ILE A 1 85 ? -8.080 -0.194 11.113 1.00 67.50 85 ILE A C 1
ATOM 627 O O . ILE A 1 85 ? -8.813 -0.770 11.917 1.00 67.50 85 ILE A O 1
ATOM 631 N N . ASN A 1 86 ? -8.062 1.132 10.966 1.00 73.00 86 ASN A N 1
ATOM 632 C CA . ASN A 1 86 ? -9.039 2.042 11.558 1.00 73.00 86 ASN A CA 1
ATOM 633 C C . ASN A 1 86 ? -9.543 3.040 10.497 1.00 73.00 86 ASN A C 1
ATOM 635 O O . ASN A 1 86 ? -8.766 3.870 10.017 1.00 73.00 86 ASN A O 1
ATOM 639 N N . GLY A 1 87 ? -10.824 2.945 10.128 1.00 62.56 87 GLY A N 1
ATOM 640 C CA . GLY A 1 87 ? -11.473 3.799 9.126 1.00 62.56 87 GLY A CA 1
ATOM 641 C C . GLY A 1 87 ? -10.945 3.611 7.698 1.00 62.56 87 GLY A C 1
ATOM 642 O O . GLY A 1 87 ? -10.002 4.290 7.282 1.00 62.56 87 GLY A O 1
ATOM 643 N N . VAL A 1 88 ? -11.570 2.714 6.927 1.00 66.00 88 VAL A N 1
ATOM 644 C CA . VAL A 1 88 ? -11.243 2.468 5.512 1.00 66.00 88 VAL A CA 1
ATOM 645 C C . VAL A 1 88 ? -12.513 2.404 4.674 1.00 66.00 88 VAL A C 1
ATOM 647 O O . VAL A 1 88 ? -13.450 1.688 5.016 1.00 66.00 88 VAL A O 1
ATOM 650 N N . VAL A 1 89 ? -12.516 3.120 3.551 1.00 62.41 89 VAL A N 1
ATOM 651 C CA . VAL A 1 89 ? -13.585 3.065 2.549 1.00 62.41 89 VAL A CA 1
ATOM 652 C C . VAL A 1 89 ? -12.984 2.596 1.229 1.00 62.41 89 VAL A C 1
ATOM 654 O O . VAL A 1 89 ? -12.053 3.220 0.720 1.00 62.41 89 VAL A O 1
ATOM 657 N N . ILE A 1 90 ? -13.504 1.498 0.674 1.00 62.00 90 ILE A N 1
ATOM 658 C CA . ILE A 1 90 ? -13.041 0.953 -0.607 1.00 62.00 90 ILE A CA 1
ATOM 659 C C . ILE A 1 90 ? -14.218 0.797 -1.563 1.00 62.00 90 ILE A C 1
ATOM 661 O O . ILE A 1 90 ? -15.222 0.177 -1.220 1.00 62.00 90 ILE A O 1
ATOM 665 N N . TYR A 1 91 ? -14.063 1.308 -2.782 1.00 60.81 91 TYR A N 1
ATOM 666 C CA . TYR A 1 91 ? -15.025 1.132 -3.868 1.00 60.81 91 TYR A CA 1
ATOM 667 C C . TYR A 1 91 ? -14.384 0.376 -5.026 1.00 60.81 91 TYR A C 1
ATOM 669 O O . TYR A 1 91 ? -13.402 0.850 -5.585 1.00 60.81 91 TYR A O 1
ATOM 677 N N . GLY A 1 92 ? -14.960 -0.767 -5.412 1.00 49.56 92 GLY A N 1
ATOM 678 C CA . GLY A 1 92 ? -14.517 -1.559 -6.564 1.00 49.56 92 GLY A CA 1
ATOM 679 C C . GLY A 1 92 ? -13.165 -2.250 -6.349 1.00 49.56 92 GLY A C 1
ATOM 680 O O . GLY A 1 92 ? -12.110 -1.621 -6.400 1.00 49.56 92 GLY A O 1
ATOM 681 N N . ILE A 1 93 ? -13.189 -3.567 -6.144 1.00 58.31 93 ILE A N 1
ATOM 682 C CA . ILE A 1 93 ? -11.993 -4.392 -5.934 1.00 58.31 93 ILE A CA 1
ATOM 683 C C . ILE A 1 93 ? -12.068 -5.604 -6.862 1.00 58.31 93 ILE A C 1
ATOM 685 O O . ILE A 1 93 ? -13.063 -6.325 -6.853 1.00 58.31 93 ILE A O 1
ATOM 689 N N . HIS A 1 94 ? -11.007 -5.848 -7.629 1.00 69.56 94 HIS A N 1
ATOM 690 C CA . HIS A 1 94 ? -10.805 -7.088 -8.370 1.00 69.56 94 HIS A CA 1
ATOM 691 C C . HIS A 1 94 ? -9.442 -7.678 -8.009 1.00 69.56 94 HIS A C 1
ATOM 693 O O . HIS A 1 94 ? -8.407 -7.109 -8.357 1.00 69.56 94 HIS A O 1
ATOM 699 N N . ILE A 1 95 ? -9.430 -8.825 -7.334 1.00 70.00 95 ILE A N 1
ATOM 700 C CA . ILE A 1 95 ? -8.202 -9.507 -6.912 1.00 70.00 95 ILE A CA 1
ATOM 701 C C . ILE A 1 95 ? -8.237 -10.941 -7.439 1.00 70.00 95 ILE A C 1
ATOM 703 O O . ILE A 1 95 ? -9.236 -11.628 -7.232 1.00 70.00 95 ILE A O 1
ATOM 707 N N . ASN A 1 96 ? -7.177 -11.382 -8.123 1.00 72.88 96 ASN A N 1
ATOM 708 C CA . ASN A 1 96 ? -7.091 -12.765 -8.604 1.00 72.88 96 ASN A CA 1
ATOM 709 C C . ASN A 1 96 ? -6.666 -13.722 -7.481 1.00 72.88 96 ASN A C 1
ATOM 711 O O . ASN A 1 96 ? -7.254 -14.791 -7.347 1.00 72.88 96 ASN A O 1
ATOM 715 N N . SER A 1 97 ? -5.675 -13.336 -6.673 1.00 72.00 97 SER A N 1
ATOM 716 C CA . SER A 1 97 ? -5.178 -14.118 -5.540 1.00 72.00 97 SER A CA 1
ATOM 717 C C . SER A 1 97 ? -4.873 -13.220 -4.342 1.00 72.00 97 SER A C 1
ATOM 719 O O . SER A 1 97 ? -4.286 -12.142 -4.484 1.00 72.00 97 SER A O 1
ATOM 721 N N . VAL A 1 98 ? -5.294 -13.660 -3.153 1.00 72.62 98 VAL A N 1
ATOM 722 C CA . VAL A 1 98 ? -5.055 -12.956 -1.891 1.00 72.62 98 VAL A CA 1
ATOM 723 C C . VAL A 1 98 ? -4.750 -13.938 -0.765 1.00 72.62 98 VAL A C 1
ATOM 725 O O . VAL A 1 98 ? -5.486 -14.902 -0.558 1.00 72.62 98 VAL A O 1
ATOM 728 N N . SER A 1 99 ? -3.691 -13.665 -0.005 1.00 72.25 99 SER A N 1
ATOM 729 C CA . SER A 1 99 ? -3.372 -14.383 1.233 1.00 72.25 99 SER A CA 1
ATOM 730 C C . SER A 1 99 ? -3.235 -13.395 2.388 1.00 72.25 99 SER A C 1
ATOM 732 O O . SER A 1 99 ? -2.414 -12.474 2.327 1.00 72.25 99 SER A O 1
ATOM 734 N N . ILE A 1 100 ? -4.035 -13.582 3.439 1.00 70.69 100 ILE A N 1
ATOM 735 C CA . ILE A 1 100 ? -3.985 -12.737 4.632 1.00 70.69 100 ILE A CA 1
ATOM 736 C C . ILE A 1 100 ? -3.917 -13.611 5.876 1.00 70.69 100 ILE A C 1
ATOM 738 O O . ILE A 1 100 ? -4.830 -14.395 6.124 1.00 70.69 100 ILE A O 1
ATOM 742 N N . ASP A 1 101 ? -2.864 -13.433 6.670 1.00 72.06 101 ASP A N 1
ATOM 743 C CA . ASP A 1 101 ? -2.646 -14.267 7.859 1.00 72.06 101 ASP A CA 1
ATOM 744 C C . ASP A 1 101 ? -3.443 -13.779 9.072 1.00 72.06 101 ASP A C 1
ATOM 746 O O . ASP A 1 101 ? -3.946 -14.572 9.864 1.00 72.06 101 ASP A O 1
ATOM 750 N N . SER A 1 102 ? -3.551 -12.460 9.258 1.00 71.88 102 SER A N 1
ATOM 751 C CA . SER A 1 102 ? -4.312 -11.877 10.367 1.00 71.88 102 SER A CA 1
ATOM 752 C C . SER A 1 102 ? -4.740 -10.439 10.085 1.00 71.88 102 SER A C 1
ATOM 754 O O . SER A 1 102 ? -3.992 -9.650 9.501 1.00 71.88 102 SER A O 1
ATOM 756 N N . ILE A 1 103 ? -5.958 -10.101 10.522 1.00 72.06 103 ILE A N 1
ATOM 757 C CA . ILE A 1 103 ? -6.563 -8.772 10.382 1.00 72.06 103 ILE A CA 1
ATOM 758 C C . ILE A 1 103 ? -7.238 -8.385 11.695 1.00 72.06 103 ILE A C 1
ATOM 760 O O . ILE A 1 103 ? -8.026 -9.155 12.241 1.00 72.06 103 ILE A O 1
ATOM 764 N N . LEU A 1 104 ? -6.984 -7.160 12.152 1.00 75.25 104 LEU A N 1
ATOM 765 C CA . LEU A 1 104 ? -7.720 -6.507 13.227 1.00 75.25 104 LEU A CA 1
ATOM 766 C C . LEU A 1 104 ? -8.337 -5.197 12.715 1.00 75.25 104 LEU A C 1
ATOM 768 O O . LEU A 1 104 ? -7.626 -4.309 12.243 1.00 75.25 104 LEU A O 1
ATOM 772 N N . ILE A 1 105 ? -9.664 -5.080 12.813 1.00 72.62 105 ILE A N 1
ATOM 773 C CA . ILE A 1 105 ? -10.431 -3.895 12.402 1.00 72.62 105 ILE A CA 1
ATOM 774 C C . ILE A 1 105 ? -11.069 -3.294 13.650 1.00 72.62 105 ILE A C 1
ATOM 776 O O . ILE A 1 105 ? -11.876 -3.955 14.301 1.00 72.62 105 ILE A O 1
ATOM 780 N N . ASN A 1 106 ? -10.730 -2.044 13.961 1.00 66.56 106 ASN A N 1
ATOM 781 C CA . ASN A 1 106 ? -11.351 -1.302 15.056 1.00 66.56 106 ASN A CA 1
ATOM 782 C C . ASN A 1 106 ? -12.168 -0.132 14.500 1.00 66.56 106 ASN A C 1
ATOM 784 O O . ASN A 1 106 ? -11.667 0.608 13.657 1.00 66.56 106 ASN A O 1
ATOM 788 N N . ASN A 1 107 ? -13.382 0.040 15.038 1.00 53.69 107 ASN A N 1
ATOM 789 C CA . ASN A 1 107 ? -14.360 1.081 14.697 1.00 53.69 107 ASN A CA 1
ATOM 790 C C . ASN A 1 107 ? -14.751 1.111 13.208 1.00 53.69 107 ASN A C 1
ATOM 792 O O . ASN A 1 107 ? -14.211 1.901 12.433 1.00 53.69 107 ASN A O 1
ATOM 796 N N . VAL A 1 108 ? -15.713 0.255 12.840 1.00 48.41 108 VAL A N 1
ATOM 797 C CA . VAL A 1 108 ? -16.484 0.400 11.591 1.00 48.41 108 VAL A CA 1
ATOM 798 C C . VAL A 1 108 ? -17.476 1.545 11.744 1.00 48.41 108 VAL A C 1
ATOM 800 O O . VAL A 1 108 ? -18.155 1.574 12.795 1.00 48.41 108 VAL A O 1
#

Organism: Caerostris extrusa (NCBI:txid172846)

Mean predicted aligned error: 7.56 Å

Secondary structure (DSSP, 8-state):
-EEE-TTEEE--EEEEEEEEEEEEEEEEEES-EEEEEEEEEEEEEEEEEEEEEEEEEEEES-EEEEEEEEEEEEEEEEEESSEEEEEEEEEEEEEEEEEES-EEEE--

Nearest PDB structures (foldseek):
  4jra-assembly1_D  TM=5.473E-01  e=4.087E-02  Homo sapiens
  5moy-assembly1_B  TM=4.447E-01  e=3.851E-01  Homo sapiens
  6fls-assembly1_A  TM=5.307E-01  e=3.026E+00  Clostridium botulinum
  5jmc-assembly4_H  TM=3.841E-01  e=5.221E+00  Rattus norvegicu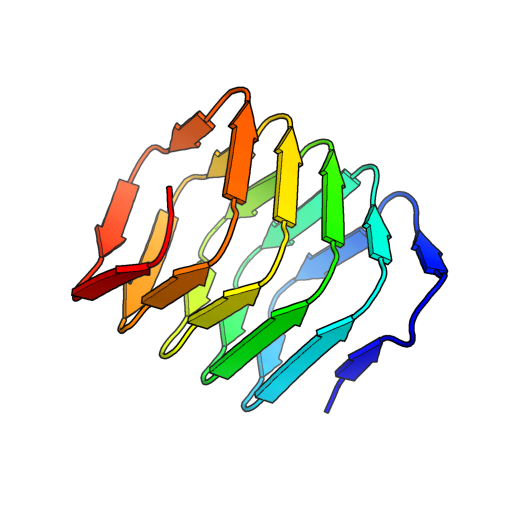s

pLDDT: mean 70.41, std 9.32, range [38.59, 81.44]

Foldseek 3Di:
DDEDDAPDEDEDAEDEQDEEAEEEEEHYEYEEYEYAHYEYAEYAYERYEYEYYEYEHYEYEYYEEYAYEYEAYAYEEYEYEYYEDEHYHYHHYHYNDYYYDDYDYDDD

Solvent-accessible surface area (backbone atoms only — not comparable to full-atom values): 5430 Å² total; per-residue (Å²): 128,62,80,51,66,66,77,42,76,51,73,69,47,77,49,69,71,46,77,43,67,53,42,48,43,35,35,35,42,35,62,29,42,40,41,37,42,35,44,34,44,29,40,41,39,36,45,37,38,40,32,44,34,49,37,37,46,38,39,35,52,30,40,40,42,38,42,38,39,42,38,40,40,39,34,51,38,42,37,39,42,43,36,39,43,34,47,76,49,78,47,64,79,46,68,75,41,78,49,74,78,45,79,46,79,52,72,133

Radius of gyration: 12.94 Å; Cα contacts (8 Å, |Δi|>4): 307; chains: 1; bounding box: 30×32×27 Å